Protein AF-A0A7S1DQ16-F1 (afdb_monomer_lite)

Organism: Hemiselmis andersenii (NCBI:txid464988)

Sequence (107 aa):
AVSDISLAIQELLPRMFEGILHPPVRLLELDSSTRAKFSRHLILPDTRFKHNRHCGAVVAALCSILPKGVASCIDKAVYSRNRCFRILNSTKWGKESYLVPSQRSFV

Secondary structure (DSSP, 8-state):
-HHHHHHHHHHHHHHHHTTTS-S----EEEE--BTTB--EEEE-TT---SSHHHHHHHHHHHHHHS-HHHHTTS-GGGSSTT---PPTT---TT-----EE-S----

Foldseek 3Di:
DVVVLVVCCLPVVQVVCVVPPPDRFDWWKWFLADPVDGDIDIDRPRDDDPALLRVLVVLVVVLVPDDVVSSVVDDSVQSDPPRDDDDAQDDPVPDPRGGYTDPDDSD

Structure (mmCIF, N/CA/C/O backbone):
data_AF-A0A7S1DQ16-F1
#
_entry.id   AF-A0A7S1DQ16-F1
#
loop_
_atom_site.group_PDB
_atom_site.id
_atom_site.type_symbol
_atom_site.label_atom_id
_atom_site.label_alt_id
_atom_site.label_comp_id
_atom_site.label_asym_id
_atom_site.label_entity_id
_atom_site.label_seq_id
_atom_site.pdbx_PDB_ins_code
_atom_site.Cartn_x
_atom_site.Cartn_y
_atom_site.Cartn_z
_atom_site.occupancy
_atom_site.B_iso_or_equiv
_atom_site.auth_seq_id
_atom_site.auth_comp_id
_atom_site.auth_asym_id
_atom_site.auth_atom_id
_atom_site.pdbx_PDB_model_num
ATOM 1 N N . ALA A 1 1 ? 16.278 3.574 9.099 1.00 46.25 1 ALA A N 1
ATOM 2 C CA . ALA A 1 1 ? 15.230 4.171 8.235 1.00 46.25 1 ALA A CA 1
ATOM 3 C C . ALA A 1 1 ? 14.219 3.133 7.728 1.00 46.25 1 ALA A C 1
ATOM 5 O O . ALA A 1 1 ? 13.078 3.155 8.164 1.00 46.25 1 ALA A O 1
ATOM 6 N N . VAL A 1 2 ? 14.597 2.195 6.841 1.00 49.41 2 VAL A N 1
ATOM 7 C CA . VAL A 1 2 ? 13.679 1.136 6.340 1.00 49.41 2 VAL A CA 1
ATOM 8 C C . VAL A 1 2 ? 13.331 0.101 7.424 1.00 49.41 2 VAL A C 1
ATOM 10 O O . VAL A 1 2 ? 12.205 -0.395 7.468 1.00 49.41 2 VAL A O 1
ATOM 13 N N . SER A 1 3 ? 14.280 -0.200 8.317 1.00 53.06 3 SER A N 1
ATOM 14 C CA . SER A 1 3 ? 14.069 -0.971 9.554 1.00 53.06 3 SER A CA 1
ATOM 15 C C . SER A 1 3 ? 12.978 -0.348 10.426 1.00 53.06 3 SER A C 1
ATOM 17 O O . SER A 1 3 ? 12.047 -1.035 10.827 1.00 53.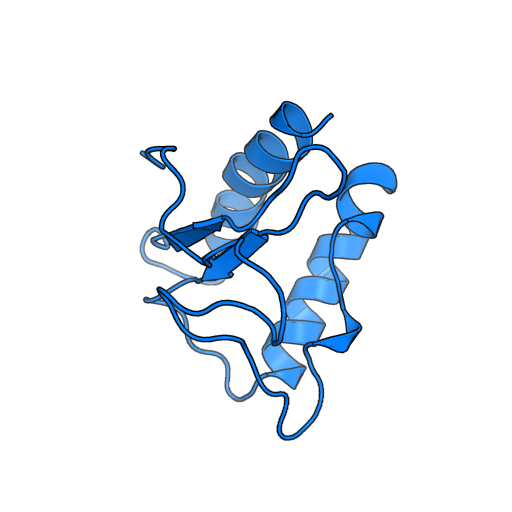06 3 SER A O 1
ATOM 19 N N . ASP A 1 4 ? 13.043 0.969 10.613 1.00 54.81 4 ASP A N 1
ATOM 20 C CA . ASP A 1 4 ? 12.199 1.713 11.554 1.00 54.81 4 ASP A CA 1
ATOM 21 C C . ASP A 1 4 ? 10.777 1.887 11.019 1.00 54.81 4 ASP A C 1
ATOM 23 O O . ASP A 1 4 ? 9.821 1.812 11.777 1.00 54.81 4 ASP A O 1
ATOM 27 N N . ILE A 1 5 ? 10.618 2.038 9.698 1.00 56.91 5 ILE A N 1
ATOM 28 C CA . ILE A 1 5 ? 9.304 2.035 9.035 1.00 56.91 5 ILE A CA 1
ATOM 29 C C . ILE A 1 5 ? 8.636 0.667 9.182 1.00 56.91 5 ILE A C 1
ATOM 31 O O . ILE A 1 5 ? 7.437 0.588 9.422 1.00 56.91 5 ILE A O 1
ATOM 35 N N . SER A 1 6 ? 9.409 -0.411 9.048 1.00 56.59 6 SER A N 1
ATOM 36 C CA . SER A 1 6 ? 8.869 -1.770 9.139 1.00 56.59 6 SER A CA 1
ATOM 37 C C . SER A 1 6 ? 8.472 -2.109 10.572 1.00 56.59 6 SER A C 1
ATOM 39 O O . SER A 1 6 ? 7.387 -2.635 10.776 1.00 56.59 6 SER A O 1
ATOM 41 N N . LEU A 1 7 ? 9.299 -1.722 11.547 1.00 59.34 7 LEU A N 1
ATOM 42 C CA . LEU A 1 7 ? 9.008 -1.865 12.971 1.00 59.34 7 LEU A CA 1
ATOM 43 C C . LEU A 1 7 ? 7.813 -0.995 13.391 1.00 59.34 7 LEU A C 1
ATOM 45 O O . LEU A 1 7 ? 6.924 -1.470 14.082 1.00 59.34 7 LEU A O 1
ATOM 49 N N . ALA A 1 8 ? 7.733 0.255 12.918 1.00 60.72 8 ALA A N 1
ATOM 50 C CA . ALA A 1 8 ? 6.597 1.132 13.194 1.00 60.72 8 ALA A CA 1
ATOM 51 C C . ALA A 1 8 ? 5.292 0.561 12.626 1.00 60.72 8 ALA A C 1
ATOM 53 O O . ALA A 1 8 ? 4.272 0.568 13.298 1.00 60.72 8 ALA A O 1
ATOM 54 N N . ILE A 1 9 ? 5.316 0.026 11.407 1.00 58.56 9 ILE A N 1
ATOM 55 C CA . ILE A 1 9 ? 4.157 -0.626 10.787 1.00 58.56 9 ILE A CA 1
ATOM 56 C C . ILE A 1 9 ? 3.770 -1.895 11.561 1.00 58.56 9 ILE A C 1
ATOM 58 O O . ILE A 1 9 ? 2.587 -2.099 11.811 1.00 58.56 9 ILE A O 1
ATOM 62 N N . GLN A 1 10 ? 4.746 -2.703 11.982 1.00 59.12 10 GLN A N 1
ATOM 63 C CA . GLN A 1 10 ? 4.533 -3.930 12.758 1.00 59.12 10 GLN A CA 1
ATOM 64 C C . GLN A 1 10 ? 4.012 -3.685 14.177 1.00 59.12 10 GLN A C 1
ATOM 66 O O . GLN A 1 10 ? 3.198 -4.463 14.641 1.00 59.12 10 GLN A O 1
ATOM 71 N N . GLU A 1 11 ? 4.435 -2.620 14.857 1.00 62.41 11 GLU A N 1
ATOM 72 C CA . GLU A 1 11 ? 4.016 -2.324 16.236 1.00 62.41 11 GLU A CA 1
ATOM 73 C C . GLU A 1 11 ? 2.744 -1.467 16.300 1.00 62.41 11 GLU A C 1
ATOM 75 O O . GLU A 1 11 ? 1.897 -1.669 17.170 1.00 62.41 11 GLU A O 1
ATOM 80 N N . LEU A 1 12 ? 2.580 -0.497 15.390 1.00 62.88 12 LEU A N 1
ATOM 81 C CA . LEU A 1 12 ? 1.441 0.428 15.429 1.00 62.88 12 LEU A CA 1
ATOM 82 C C . LEU A 1 12 ? 0.188 -0.137 14.762 1.00 62.88 12 LEU A C 1
ATOM 84 O O . LEU A 1 12 ? -0.903 0.149 15.251 1.00 62.88 12 LEU A O 1
ATOM 88 N N . LEU A 1 13 ? 0.299 -0.925 13.681 1.00 62.19 13 LEU A N 1
ATOM 89 C CA . LEU A 1 13 ? -0.900 -1.477 13.035 1.00 62.19 13 LEU A CA 1
ATOM 90 C C . LEU A 1 13 ? -1.657 -2.426 13.971 1.00 62.19 13 LEU A C 1
ATOM 92 O O . LEU A 1 13 ? -2.850 -2.192 14.142 1.00 62.19 13 LEU A O 1
ATOM 96 N N . PRO A 1 14 ? -1.031 -3.421 14.632 1.00 58.25 14 PRO A N 1
ATOM 97 C CA . PRO A 1 14 ? -1.741 -4.297 15.559 1.00 58.25 14 PRO A CA 1
ATOM 98 C C . PRO A 1 14 ? -2.383 -3.529 16.710 1.00 58.25 14 PRO A C 1
ATOM 100 O O . PRO A 1 14 ? -3.562 -3.723 16.947 1.00 58.25 14 PRO A O 1
ATOM 103 N N . ARG A 1 15 ? -1.695 -2.564 17.337 1.00 60.56 15 ARG A N 1
ATOM 104 C CA . ARG A 1 15 ? -2.270 -1.771 18.443 1.00 60.56 15 ARG A CA 1
ATOM 105 C C . ARG A 1 15 ? -3.438 -0.880 18.015 1.00 60.56 15 ARG A C 1
ATOM 107 O O . ARG A 1 15 ? -4.378 -0.676 18.774 1.00 60.56 15 ARG A O 1
ATOM 114 N N . MET A 1 16 ? -3.400 -0.339 16.798 1.00 60.03 16 MET A N 1
ATOM 115 C CA . MET A 1 16 ? -4.523 0.432 16.249 1.00 60.03 16 MET A CA 1
ATOM 116 C C . MET A 1 16 ? -5.686 -0.451 15.806 1.00 60.03 16 MET A C 1
ATOM 118 O O . MET A 1 16 ? -6.838 -0.016 15.815 1.00 60.03 16 MET A O 1
ATOM 122 N N . PHE A 1 17 ? -5.385 -1.680 15.399 1.00 59.78 17 PHE A N 1
ATOM 123 C CA . PHE A 1 17 ? -6.364 -2.662 14.978 1.00 59.78 17 PHE A CA 1
ATOM 124 C C . PHE A 1 17 ? -6.911 -3.497 16.134 1.00 59.78 17 PHE A C 1
ATOM 126 O O . PHE A 1 17 ? -8.038 -3.939 16.030 1.00 59.78 17 PHE A O 1
ATOM 133 N N . GLU A 1 18 ? -6.243 -3.622 17.274 1.00 55.47 18 GLU A N 1
ATOM 134 C CA . GLU A 1 18 ? -6.776 -4.315 18.454 1.00 55.47 18 GLU A CA 1
ATOM 135 C C . GLU A 1 18 ? -8.052 -3.660 19.001 1.00 55.47 18 GLU A C 1
ATOM 137 O O . GLU A 1 18 ? -8.853 -4.336 19.629 1.00 55.47 18 GLU A O 1
ATOM 142 N N . GLY A 1 19 ? -8.308 -2.379 18.714 1.00 53.59 19 GLY A N 1
ATOM 143 C CA . GLY A 1 19 ? -9.585 -1.727 19.038 1.00 53.59 19 GLY A CA 1
ATOM 144 C C . GLY A 1 19 ? -10.666 -1.812 17.948 1.00 53.59 19 GLY A C 1
ATOM 145 O O . GLY A 1 19 ? -11.792 -1.382 18.185 1.00 53.59 19 GLY A O 1
ATOM 146 N N . ILE A 1 20 ? -10.340 -2.287 16.736 1.00 54.72 20 ILE A N 1
ATOM 147 C CA . ILE A 1 20 ? -11.184 -2.127 15.527 1.00 54.72 20 ILE A CA 1
ATOM 148 C C . ILE A 1 20 ? -11.340 -3.430 14.715 1.00 54.72 20 ILE A C 1
ATOM 150 O O . ILE A 1 20 ? -12.392 -3.675 14.128 1.00 54.72 20 ILE A O 1
ATOM 154 N N . LEU A 1 21 ? -10.306 -4.266 14.664 1.00 56.47 21 LEU A N 1
ATOM 155 C CA . LEU A 1 21 ? -10.183 -5.515 13.919 1.00 56.47 21 LEU A CA 1
ATOM 156 C C . LEU A 1 21 ? -9.707 -6.626 14.874 1.00 56.47 21 LEU A C 1
ATOM 158 O O . LEU A 1 21 ? -8.514 -6.858 15.049 1.00 56.47 21 LEU A O 1
ATOM 162 N N . HIS A 1 22 ? -10.655 -7.326 15.488 1.00 53.31 22 HIS A N 1
ATOM 163 C CA . HIS A 1 22 ? -10.412 -8.632 16.108 1.00 53.31 22 HIS A CA 1
ATOM 164 C C . HIS A 1 22 ? -10.747 -9.736 15.097 1.00 53.31 22 HIS A C 1
ATOM 166 O O . HIS A 1 22 ? -11.762 -9.583 14.402 1.00 53.31 22 HIS A O 1
ATOM 172 N N . PRO A 1 23 ? -9.999 -10.863 15.015 1.00 53.81 23 PRO A N 1
ATOM 173 C CA . PRO A 1 23 ? -8.805 -11.324 15.775 1.00 53.81 23 PRO A CA 1
ATOM 174 C C . PRO A 1 23 ? -7.456 -10.774 15.217 1.00 53.81 23 PRO A C 1
ATOM 176 O O . PRO A 1 23 ? -7.521 -9.983 14.276 1.00 53.81 23 PRO A O 1
ATOM 179 N N . PRO A 1 24 ? -6.251 -11.131 15.756 1.00 61.06 24 PRO A N 1
ATOM 180 C CA . PRO A 1 24 ? -4.951 -10.674 15.237 1.00 61.06 24 PRO A CA 1
ATOM 181 C C . PRO A 1 24 ? -4.872 -10.727 13.715 1.00 61.06 24 PRO A C 1
ATOM 183 O O . PRO A 1 24 ? -5.108 -11.760 13.085 1.00 61.06 24 PRO A O 1
ATOM 186 N N . VAL A 1 25 ? -4.562 -9.576 13.128 1.00 67.38 25 VAL A N 1
ATOM 187 C CA . VAL A 1 25 ? -4.631 -9.390 11.686 1.00 67.38 25 VAL A CA 1
ATOM 188 C C . VAL A 1 25 ? -3.359 -9.941 11.059 1.00 67.38 25 VAL A C 1
ATOM 190 O O . VAL A 1 25 ? -2.271 -9.419 11.304 1.00 67.38 25 VAL A O 1
ATOM 193 N N . ARG A 1 26 ? -3.479 -10.965 10.207 1.00 76.62 26 ARG A N 1
ATOM 194 C CA . ARG A 1 26 ? -2.338 -11.386 9.387 1.00 76.62 26 ARG A CA 1
ATOM 195 C C . ARG A 1 26 ? -1.920 -10.231 8.486 1.00 76.62 26 ARG A C 1
ATOM 197 O O . ARG A 1 26 ? -2.762 -9.571 7.880 1.00 76.62 26 ARG A O 1
ATOM 204 N N . LEU A 1 27 ? -0.616 -10.015 8.370 1.00 81.00 27 LEU A N 1
ATOM 205 C CA . LEU A 1 27 ? -0.034 -9.026 7.474 1.00 81.00 27 LEU A CA 1
ATOM 206 C C . LEU A 1 27 ? 0.823 -9.735 6.427 1.00 81.00 27 LEU A C 1
ATOM 208 O O . LEU A 1 27 ? 1.854 -10.322 6.738 1.00 81.00 27 LEU A O 1
ATOM 212 N N . LEU A 1 28 ? 0.398 -9.653 5.170 1.00 86.31 28 LEU A N 1
ATOM 213 C CA . LEU A 1 28 ? 1.179 -10.076 4.017 1.00 86.31 28 LEU A CA 1
ATOM 214 C C . LEU A 1 28 ? 1.949 -8.871 3.466 1.00 86.31 28 LEU A C 1
ATOM 216 O O . LEU A 1 28 ? 1.359 -7.936 2.920 1.00 86.31 28 LEU A O 1
ATOM 220 N N . GLU A 1 29 ? 3.274 -8.907 3.584 1.00 89.88 29 GLU A N 1
ATOM 221 C CA . GLU A 1 29 ? 4.175 -7.935 2.964 1.00 89.88 29 GLU A CA 1
ATOM 222 C C . GLU A 1 29 ? 4.686 -8.474 1.622 1.00 89.88 29 GLU A C 1
ATOM 224 O O . GLU A 1 29 ? 5.309 -9.536 1.561 1.00 89.88 29 GLU A O 1
ATOM 229 N N . LEU A 1 30 ? 4.464 -7.720 0.545 1.00 93.62 30 LEU A N 1
ATOM 230 C CA . LEU A 1 30 ? 5.074 -7.974 -0.758 1.00 93.62 30 LEU A CA 1
ATOM 231 C C . LEU A 1 30 ? 6.143 -6.920 -1.049 1.00 93.62 30 LEU A C 1
ATOM 233 O O . LEU A 1 30 ? 5.879 -5.720 -0.945 1.00 93.62 30 LEU A O 1
ATOM 237 N N . ASP A 1 31 ? 7.328 -7.356 -1.460 1.00 93.62 31 ASP A N 1
ATOM 238 C CA . ASP A 1 31 ? 8.471 -6.511 -1.779 1.00 93.62 31 ASP A CA 1
ATOM 239 C C . ASP A 1 31 ? 8.772 -6.532 -3.286 1.00 93.62 31 ASP A C 1
ATOM 241 O O . ASP A 1 31 ? 8.677 -7.550 -3.966 1.00 93.62 31 ASP A O 1
ATOM 245 N N . SER A 1 32 ? 9.105 -5.361 -3.818 1.00 95.38 32 SER A N 1
ATOM 246 C CA . SER A 1 32 ? 9.614 -5.156 -5.180 1.00 95.38 32 SER A CA 1
ATOM 247 C C . SER A 1 32 ? 10.688 -4.067 -5.214 1.00 95.38 32 SER A C 1
ATOM 249 O O . SER A 1 32 ? 10.872 -3.372 -6.222 1.00 95.38 32 SER A O 1
ATOM 251 N N . SER A 1 33 ? 11.338 -3.859 -4.071 1.00 93.12 33 SER A N 1
ATOM 252 C CA . SER A 1 33 ? 12.377 -2.865 -3.883 1.00 93.12 33 SER A CA 1
ATOM 253 C C . SER A 1 33 ? 13.581 -3.179 -4.764 1.00 93.12 33 SER A C 1
ATOM 255 O O . SER A 1 33 ? 13.885 -4.320 -5.099 1.00 93.12 33 SER A O 1
ATOM 257 N N . THR A 1 34 ? 14.278 -2.122 -5.150 1.00 92.12 34 THR A N 1
ATOM 258 C CA . THR A 1 34 ? 15.534 -2.170 -5.899 1.00 92.12 34 THR A CA 1
ATOM 259 C C . THR A 1 34 ? 16.572 -1.359 -5.137 1.00 92.12 34 THR A C 1
ATOM 261 O O . THR A 1 34 ? 16.227 -0.623 -4.211 1.00 92.12 34 THR A O 1
ATOM 264 N N . ARG A 1 35 ? 17.835 -1.400 -5.571 1.00 90.12 35 ARG A N 1
ATOM 265 C CA . ARG A 1 35 ? 18.895 -0.559 -4.988 1.00 90.12 35 ARG A CA 1
ATOM 266 C C . ARG A 1 35 ? 18.562 0.938 -5.013 1.00 90.12 35 ARG A C 1
ATOM 268 O O . ARG A 1 35 ? 18.992 1.668 -4.133 1.00 90.12 35 ARG A O 1
ATOM 275 N N . ALA A 1 36 ? 17.785 1.380 -6.002 1.00 92.25 36 ALA A N 1
ATOM 276 C CA . ALA A 1 36 ? 17.435 2.785 -6.198 1.00 92.25 36 ALA A CA 1
ATOM 277 C C . ALA A 1 36 ? 16.053 3.167 -5.643 1.00 92.25 36 ALA A C 1
ATOM 279 O O . ALA A 1 36 ? 15.700 4.344 -5.638 1.00 92.25 36 ALA A O 1
ATOM 280 N N . LYS A 1 37 ? 15.224 2.196 -5.235 1.00 90.00 37 LYS A N 1
ATOM 281 C CA . LYS A 1 37 ? 13.828 2.467 -4.878 1.00 90.00 37 LYS A CA 1
ATOM 282 C C . LYS A 1 37 ? 13.277 1.476 -3.863 1.00 90.00 37 LYS A C 1
ATOM 284 O O . LYS A 1 37 ? 13.186 0.287 -4.155 1.00 90.00 37 LYS A O 1
ATOM 289 N N . PHE A 1 38 ? 12.767 2.004 -2.756 1.00 90.44 38 PHE A N 1
ATOM 290 C CA . PHE A 1 38 ? 11.897 1.286 -1.827 1.00 90.44 38 PHE A CA 1
ATOM 291 C C . PHE A 1 38 ? 10.474 1.143 -2.403 1.00 90.44 38 PHE A C 1
ATOM 293 O O . PHE A 1 38 ? 9.904 2.118 -2.902 1.00 90.44 38 PHE A O 1
ATOM 300 N N . SER A 1 39 ? 9.907 -0.069 -2.393 1.00 92.56 39 SER A N 1
ATOM 301 C CA . SER A 1 39 ? 8.579 -0.338 -2.967 1.00 92.56 39 SER A CA 1
ATOM 302 C C . SER A 1 39 ? 7.947 -1.600 -2.385 1.00 92.56 39 SER A C 1
ATOM 304 O O . SER A 1 39 ? 8.269 -2.709 -2.820 1.00 92.56 39 SER A O 1
ATOM 306 N N . ARG A 1 40 ? 6.994 -1.427 -1.463 1.00 92.38 40 ARG A N 1
ATOM 307 C CA . ARG A 1 40 ? 6.305 -2.532 -0.786 1.00 92.38 40 ARG A CA 1
ATOM 308 C C . ARG A 1 40 ? 4.793 -2.383 -0.782 1.00 92.38 40 ARG A C 1
ATOM 310 O O . ARG A 1 40 ? 4.280 -1.267 -0.769 1.00 92.38 40 ARG A O 1
ATOM 317 N N . HIS A 1 41 ? 4.093 -3.512 -0.806 1.00 93.50 41 HIS A N 1
ATOM 318 C CA . HIS A 1 41 ? 2.649 -3.590 -0.607 1.00 93.50 41 HIS A CA 1
ATOM 319 C C . HIS A 1 41 ? 2.369 -4.303 0.715 1.00 93.50 41 HIS A C 1
ATOM 321 O O . HIS A 1 41 ? 2.957 -5.3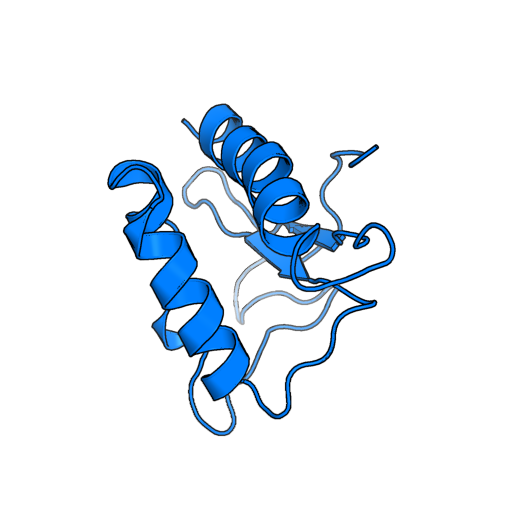44 0.993 1.00 93.50 41 HIS A O 1
ATOM 327 N N . LEU A 1 42 ? 1.444 -3.754 1.495 1.00 89.81 42 LEU A N 1
ATOM 328 C CA . LEU A 1 42 ? 0.960 -4.345 2.737 1.00 89.81 42 LEU A CA 1
ATOM 329 C C . LEU A 1 42 ? -0.490 -4.762 2.537 1.00 89.81 42 LEU A C 1
ATOM 331 O O . LEU A 1 42 ? -1.318 -3.945 2.132 1.00 89.81 42 LEU A O 1
ATOM 335 N N . ILE A 1 43 ? -0.777 -6.035 2.775 1.00 89.19 43 ILE A N 1
ATOM 336 C CA . ILE A 1 43 ? -2.086 -6.638 2.544 1.00 89.19 43 ILE A CA 1
ATOM 337 C C . ILE A 1 43 ? -2.532 -7.298 3.843 1.00 89.19 43 ILE A C 1
ATOM 339 O O . ILE A 1 43 ? -1.804 -8.099 4.416 1.00 89.19 43 ILE A O 1
ATOM 343 N N . LEU A 1 44 ? -3.740 -6.969 4.290 1.00 85.62 44 LEU A N 1
ATOM 344 C CA . LEU A 1 44 ? -4.380 -7.576 5.454 1.00 85.62 44 LEU A CA 1
ATOM 345 C C . LEU A 1 44 ? -5.437 -8.569 4.939 1.00 85.62 44 LEU A C 1
ATOM 347 O O . LEU A 1 44 ? -6.575 -8.151 4.717 1.00 85.62 44 LEU A O 1
ATOM 351 N N . PRO A 1 45 ? -5.082 -9.837 4.645 1.00 84.69 45 PRO A N 1
ATOM 352 C CA . PRO A 1 45 ? -5.983 -10.791 3.991 1.00 84.69 45 PRO A CA 1
ATOM 353 C C . PRO A 1 45 ? -7.279 -11.052 4.763 1.00 84.69 45 PRO A C 1
ATOM 355 O O . PRO A 1 45 ? -8.298 -11.346 4.145 1.00 84.69 45 PRO A O 1
ATOM 358 N N . ASP A 1 46 ? -7.257 -10.905 6.088 1.00 81.44 46 ASP A N 1
ATOM 359 C CA . ASP A 1 46 ? -8.409 -11.185 6.952 1.00 81.44 46 ASP A CA 1
ATOM 360 C C . ASP A 1 46 ? -9.252 -9.934 7.253 1.00 81.44 46 ASP A C 1
ATOM 362 O O . ASP A 1 46 ? -10.212 -9.985 8.021 1.00 81.44 46 ASP A O 1
ATOM 366 N N . THR A 1 47 ? -8.927 -8.803 6.617 1.00 79.94 47 THR A N 1
ATOM 367 C CA . THR A 1 47 ? -9.579 -7.511 6.844 1.00 79.94 47 THR A CA 1
ATOM 368 C C . THR A 1 47 ? -10.354 -7.064 5.617 1.00 79.94 47 THR A C 1
ATOM 370 O O . THR A 1 47 ? -9.847 -7.053 4.495 1.00 79.94 47 THR A O 1
ATOM 373 N N . ARG A 1 48 ? -11.581 -6.583 5.837 1.00 85.75 48 ARG A N 1
ATOM 374 C CA . ARG A 1 48 ? -12.425 -6.015 4.781 1.00 85.75 48 ARG A CA 1
ATOM 375 C C . ARG A 1 48 ? -12.906 -4.612 5.127 1.00 85.75 48 ARG A C 1
ATOM 377 O O . ARG A 1 48 ? -13.388 -4.352 6.223 1.00 85.75 48 ARG A O 1
ATOM 384 N N . PHE A 1 49 ? -12.846 -3.729 4.138 1.00 87.25 49 PHE A N 1
ATOM 385 C CA . PHE A 1 49 ? -13.487 -2.417 4.167 1.00 87.25 49 PHE A CA 1
ATOM 386 C C . PHE A 1 49 ? -14.647 -2.407 3.176 1.00 87.25 49 PHE A C 1
ATOM 388 O O . PHE A 1 49 ? -14.583 -3.074 2.146 1.00 87.25 49 PHE A O 1
ATOM 395 N N . LYS A 1 50 ? -15.671 -1.581 3.422 1.00 93.38 50 LYS A N 1
ATOM 396 C CA . LYS A 1 50 ? -16.803 -1.413 2.491 1.00 93.38 50 LYS A CA 1
ATOM 397 C C . LYS A 1 50 ? -16.354 -1.080 1.060 1.00 93.38 50 LYS A C 1
ATOM 399 O O . LYS A 1 50 ? -16.969 -1.525 0.102 1.00 93.38 50 LYS A O 1
ATOM 404 N N . HIS A 1 51 ? -15.299 -0.274 0.921 1.00 94.56 51 HIS A N 1
ATOM 405 C CA . HIS A 1 51 ? -14.573 -0.045 -0.332 1.00 94.56 51 HIS A CA 1
ATOM 406 C C . HIS A 1 51 ? -13.232 0.647 -0.052 1.00 94.56 51 HIS A C 1
ATOM 408 O O . HIS A 1 51 ? -13.001 1.150 1.049 1.00 94.56 51 HIS A O 1
ATOM 414 N N . ASN A 1 52 ? -12.374 0.776 -1.065 1.00 94.75 52 ASN A N 1
ATOM 415 C CA . ASN A 1 52 ? -11.021 1.316 -0.909 1.00 94.75 52 ASN A CA 1
ATOM 416 C C . ASN A 1 52 ? -10.948 2.744 -0.333 1.00 94.75 52 ASN A C 1
ATOM 418 O O . ASN A 1 52 ? -10.037 3.028 0.433 1.00 94.75 52 ASN A O 1
ATOM 422 N N . ARG A 1 53 ? -11.918 3.629 -0.606 1.00 95.50 53 ARG A N 1
ATOM 423 C CA . ARG A 1 53 ? -11.938 4.963 0.035 1.00 95.50 53 ARG A CA 1
ATOM 424 C C . ARG A 1 53 ? -12.142 4.907 1.560 1.00 95.50 53 ARG A C 1
ATOM 426 O O . ARG A 1 53 ? -11.613 5.764 2.252 1.00 95.50 53 ARG A O 1
ATOM 433 N N . HIS A 1 54 ? -12.858 3.902 2.088 1.00 93.25 54 HIS A N 1
ATOM 434 C CA . HIS A 1 54 ? -12.971 3.707 3.544 1.00 93.25 54 HIS A CA 1
ATOM 435 C C . HIS A 1 54 ? -11.628 3.251 4.129 1.00 93.25 54 HIS A C 1
ATOM 437 O O . HIS A 1 54 ? -11.214 3.762 5.162 1.00 93.25 54 HIS A O 1
ATOM 443 N N . CYS A 1 55 ? -10.915 2.359 3.430 1.00 91.50 55 CYS A N 1
ATOM 444 C CA . CYS A 1 55 ? -9.543 1.991 3.791 1.00 91.50 55 CYS A CA 1
ATOM 445 C C . CYS A 1 55 ? -8.625 3.227 3.798 1.00 91.50 55 CYS A C 1
ATOM 447 O O . CYS A 1 55 ? -7.916 3.470 4.769 1.00 91.50 55 CYS A O 1
ATOM 449 N N . GLY A 1 56 ? -8.721 4.074 2.767 1.00 93.38 56 GLY A N 1
ATOM 450 C CA . GLY A 1 56 ? -7.961 5.320 2.680 1.00 93.38 56 GLY A CA 1
ATOM 451 C C . GLY A 1 56 ? -8.225 6.300 3.826 1.00 93.38 56 GLY A C 1
ATOM 452 O O . GLY A 1 56 ? -7.289 6.948 4.281 1.00 93.38 56 GLY A O 1
ATOM 453 N N . ALA A 1 57 ? -9.459 6.383 4.336 1.00 92.12 57 ALA A N 1
ATOM 454 C CA . ALA A 1 57 ? -9.781 7.207 5.504 1.00 92.12 57 ALA A CA 1
ATOM 455 C C . ALA A 1 57 ? -9.093 6.696 6.782 1.00 92.12 57 ALA A C 1
ATOM 457 O O . ALA A 1 57 ? -8.505 7.486 7.519 1.00 92.12 57 ALA A O 1
ATO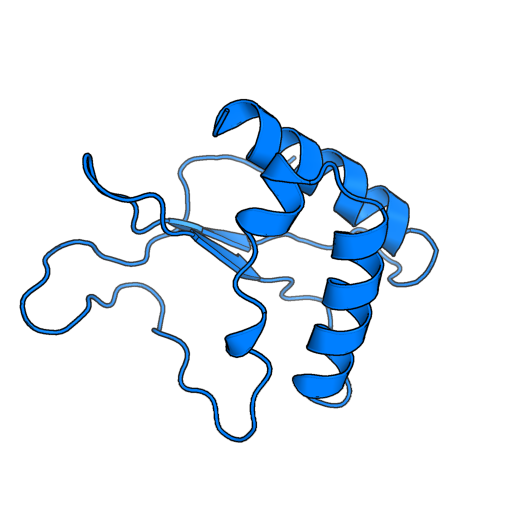M 458 N N . VAL A 1 58 ? -9.091 5.378 7.007 1.00 86.62 58 VAL A N 1
ATOM 459 C CA . VAL A 1 58 ? -8.363 4.762 8.131 1.00 86.62 58 VAL A CA 1
ATOM 460 C C . VAL A 1 58 ? -6.860 5.004 8.005 1.00 86.62 58 VAL A C 1
ATOM 462 O O . VAL A 1 58 ? -6.211 5.398 8.970 1.00 86.62 58 VAL A O 1
ATOM 465 N N . VAL A 1 59 ? -6.306 4.859 6.801 1.00 89.00 59 VAL A N 1
ATOM 466 C CA . VAL A 1 59 ? -4.884 5.128 6.545 1.00 89.00 59 VAL A CA 1
ATOM 467 C C . VAL A 1 59 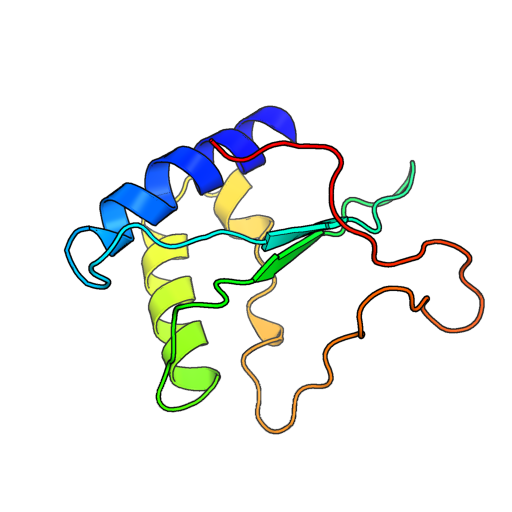? -4.546 6.606 6.739 1.00 89.00 59 VAL A C 1
ATOM 469 O O . VAL A 1 59 ? -3.482 6.922 7.259 1.00 89.00 59 VAL A O 1
ATOM 472 N N . ALA A 1 60 ? -5.445 7.528 6.391 1.00 90.88 60 ALA A N 1
ATOM 473 C CA . ALA A 1 60 ? -5.251 8.950 6.659 1.00 90.88 60 ALA A CA 1
ATOM 474 C C . ALA A 1 60 ? -5.211 9.255 8.167 1.00 90.88 60 ALA A C 1
ATOM 476 O O . ALA A 1 60 ? -4.347 10.019 8.600 1.00 90.88 60 ALA A O 1
ATOM 477 N N . ALA A 1 61 ? -6.083 8.624 8.961 1.00 88.00 61 ALA A N 1
ATOM 478 C CA . ALA A 1 61 ? -6.059 8.721 10.420 1.00 88.00 61 ALA A CA 1
ATOM 479 C C . ALA A 1 61 ? -4.756 8.145 11.004 1.00 88.00 61 ALA A C 1
ATOM 481 O O . ALA A 1 61 ? -4.111 8.796 11.822 1.00 88.00 61 ALA A O 1
ATOM 482 N N . LEU A 1 62 ? -4.297 6.993 10.510 1.00 81.94 62 LEU A N 1
ATOM 483 C CA . LEU A 1 62 ? -2.995 6.416 10.860 1.00 81.94 62 LEU A CA 1
ATOM 484 C C . LEU A 1 62 ? -1.838 7.376 10.534 1.00 81.94 62 LEU A C 1
ATOM 486 O O . LEU A 1 62 ? -1.010 7.669 11.391 1.00 81.94 62 LEU A O 1
ATOM 490 N N . CYS A 1 63 ? -1.795 7.937 9.325 1.00 87.19 63 CYS A N 1
ATOM 491 C CA . CYS A 1 63 ? -0.765 8.906 8.943 1.00 87.19 63 CYS A CA 1
ATOM 492 C C . CYS A 1 63 ? -0.745 10.158 9.836 1.00 87.19 63 CYS A C 1
ATOM 494 O O . CYS A 1 63 ? 0.288 10.818 9.890 1.00 87.19 63 CYS A O 1
ATOM 496 N N . SER A 1 64 ? -1.856 10.501 10.499 1.00 87.56 64 SER A N 1
ATOM 497 C CA . SER A 1 64 ? -1.932 11.664 11.393 1.00 87.56 64 SER A CA 1
ATOM 498 C C . SER A 1 64 ? -1.227 11.447 12.734 1.00 87.56 64 SER A C 1
ATOM 500 O O . SER A 1 64 ? -0.782 12.417 13.342 1.00 87.56 64 SER A O 1
ATOM 502 N N . ILE A 1 65 ? -1.082 10.188 13.163 1.00 82.12 65 ILE A N 1
ATOM 503 C CA . ILE A 1 65 ? -0.422 9.825 14.424 1.00 82.12 65 ILE A CA 1
ATOM 504 C C . ILE A 1 65 ? 1.002 9.288 14.222 1.00 82.12 65 ILE A C 1
ATOM 506 O O . ILE A 1 65 ? 1.784 9.223 15.167 1.00 82.12 65 ILE A O 1
ATOM 510 N N . LEU A 1 66 ? 1.353 8.891 12.994 1.00 79.69 66 LEU A N 1
ATOM 511 C CA . LEU A 1 66 ? 2.692 8.416 12.660 1.00 79.69 66 LEU A CA 1
ATOM 512 C C . LEU A 1 66 ? 3.709 9.569 12.601 1.00 79.69 66 LEU A C 1
ATOM 514 O O . LEU A 1 66 ? 3.372 10.677 12.172 1.00 79.69 66 LEU A O 1
ATOM 518 N N . PRO A 1 67 ? 4.995 9.312 12.917 1.00 84.19 67 PRO A N 1
ATOM 519 C CA . PRO A 1 67 ? 6.061 10.274 12.663 1.00 84.19 67 PRO A CA 1
ATOM 520 C C . PRO A 1 67 ? 6.054 10.722 11.198 1.00 84.19 67 PRO A C 1
ATOM 522 O O . PRO A 1 67 ? 5.931 9.891 10.294 1.00 84.19 67 PRO A O 1
ATOM 525 N N . LYS A 1 68 ? 6.244 12.024 10.942 1.00 83.38 68 LYS A N 1
ATOM 526 C CA . LYS A 1 68 ? 6.152 12.609 9.588 1.00 83.38 68 LYS A CA 1
ATOM 527 C C . LYS A 1 68 ? 6.986 11.863 8.538 1.00 83.38 68 LYS A C 1
ATOM 529 O O . LYS A 1 68 ? 6.520 11.687 7.417 1.00 83.38 68 LYS A O 1
ATOM 534 N N . GLY A 1 69 ? 8.186 11.402 8.902 1.00 82.06 69 GLY A N 1
ATOM 535 C CA . GLY A 1 69 ? 9.064 10.640 8.005 1.00 82.06 69 GLY A CA 1
ATOM 536 C C . GLY A 1 69 ? 8.537 9.247 7.637 1.00 82.06 69 GLY A C 1
ATOM 537 O O . GLY A 1 69 ? 8.800 8.762 6.543 1.00 82.06 69 GLY A O 1
ATOM 538 N N . VAL A 1 70 ? 7.762 8.614 8.521 1.00 81.25 70 VAL A N 1
ATOM 539 C CA . VAL A 1 70 ? 7.093 7.334 8.241 1.00 81.25 70 VAL A CA 1
ATOM 540 C C . VAL A 1 70 ? 5.816 7.583 7.442 1.00 81.25 70 VAL A C 1
ATOM 542 O O . VAL A 1 70 ? 5.581 6.928 6.430 1.00 81.25 70 VAL A O 1
ATOM 545 N N . ALA A 1 71 ? 5.017 8.577 7.844 1.00 86.06 71 ALA A N 1
ATOM 546 C CA . ALA A 1 71 ? 3.775 8.936 7.162 1.00 86.06 71 ALA A CA 1
ATOM 547 C C . ALA A 1 71 ? 3.997 9.339 5.693 1.00 86.06 71 ALA A C 1
ATOM 549 O O . ALA A 1 71 ? 3.171 9.022 4.839 1.00 86.06 71 ALA A O 1
ATOM 550 N N . SER A 1 72 ? 5.118 9.998 5.379 1.00 88.75 72 SER A N 1
ATOM 551 C CA . SER A 1 72 ? 5.470 10.397 4.009 1.00 88.75 72 SER A CA 1
ATOM 552 C C . SER A 1 72 ? 5.800 9.219 3.088 1.00 88.75 72 SER A C 1
ATOM 554 O O . SER A 1 72 ? 5.719 9.359 1.869 1.00 88.75 72 SER A O 1
ATOM 556 N N . CYS A 1 73 ? 6.127 8.051 3.647 1.00 88.31 73 CYS A N 1
ATOM 557 C CA . CYS A 1 73 ? 6.410 6.837 2.886 1.00 88.31 73 CYS A CA 1
ATOM 558 C C . CYS A 1 73 ? 5.133 6.088 2.453 1.00 88.31 73 CYS A C 1
ATOM 560 O O . CYS A 1 73 ? 5.222 5.104 1.718 1.00 88.31 73 CYS A O 1
ATOM 562 N N . ILE A 1 74 ? 3.951 6.537 2.892 1.00 91.75 74 ILE A N 1
ATOM 563 C CA . ILE A 1 74 ? 2.657 5.927 2.573 1.00 91.75 74 ILE A CA 1
ATOM 564 C C . ILE A 1 74 ? 2.033 6.634 1.361 1.00 91.75 74 ILE A C 1
ATOM 566 O O . ILE A 1 74 ? 1.650 7.804 1.424 1.00 91.75 74 ILE A O 1
ATOM 570 N N . ASP A 1 75 ? 1.870 5.903 0.256 1.00 94.88 75 ASP A N 1
ATOM 571 C CA . ASP A 1 75 ? 1.182 6.405 -0.938 1.00 94.88 75 ASP A CA 1
ATOM 572 C C . ASP A 1 75 ? -0.342 6.412 -0.726 1.00 94.88 75 ASP A C 1
ATOM 574 O O . ASP A 1 75 ? -1.015 5.389 -0.847 1.00 94.88 75 ASP A O 1
ATOM 578 N N . LYS A 1 76 ? -0.907 7.584 -0.419 1.00 94.88 76 LYS A N 1
ATOM 579 C CA . LYS A 1 76 ? -2.357 7.764 -0.218 1.00 94.88 76 LYS A CA 1
ATOM 580 C C . LYS A 1 76 ? -3.156 7.821 -1.525 1.00 94.88 76 LYS A C 1
ATOM 582 O O . LYS A 1 76 ? -4.373 7.640 -1.498 1.00 94.88 76 LYS A O 1
ATOM 587 N N . ALA A 1 77 ? -2.517 8.057 -2.672 1.00 96.19 77 ALA A N 1
ATOM 588 C CA . ALA A 1 77 ? -3.220 8.229 -3.947 1.00 96.19 77 ALA A CA 1
ATOM 589 C C . ALA A 1 77 ? -3.821 6.912 -4.479 1.00 96.19 77 ALA A C 1
ATOM 591 O O . ALA A 1 77 ? -4.702 6.911 -5.348 1.00 96.19 77 ALA A O 1
ATOM 592 N N . VAL A 1 78 ? -3.380 5.772 -3.937 1.00 97.06 78 VAL A N 1
ATOM 593 C CA . VAL A 1 78 ? -3.881 4.440 -4.303 1.00 97.06 78 VAL A CA 1
ATOM 594 C C . VAL A 1 78 ? -5.328 4.186 -3.861 1.00 97.06 78 VAL A C 1
ATOM 596 O O . VAL A 1 78 ? -5.995 3.311 -4.409 1.00 97.06 78 VAL A O 1
ATOM 599 N N . TYR A 1 79 ? -5.871 4.968 -2.925 1.00 96.75 79 TYR A N 1
ATOM 600 C CA . TYR A 1 79 ? -7.251 4.822 -2.444 1.00 96.75 79 TYR A CA 1
ATOM 601 C C . TYR A 1 79 ? -8.268 5.573 -3.329 1.00 96.75 79 TYR A C 1
ATOM 603 O O . TYR A 1 79 ? -9.130 6.302 -2.841 1.00 96.75 79 TYR A O 1
ATOM 611 N N . SER A 1 80 ? -8.169 5.390 -4.650 1.00 96.44 80 SER A N 1
ATOM 612 C CA . SER A 1 80 ? -8.980 6.045 -5.691 1.00 96.44 80 SER A CA 1
ATOM 613 C C . SER A 1 80 ? -9.888 5.060 -6.447 1.00 96.44 80 SER A C 1
ATOM 615 O O . SER A 1 80 ? -9.625 3.859 -6.490 1.00 96.44 80 SER A O 1
ATOM 617 N N . ARG A 1 81 ? -11.007 5.529 -7.023 1.00 96.62 81 ARG A N 1
ATOM 618 C CA . ARG A 1 81 ? -11.989 4.659 -7.709 1.00 96.62 81 ARG A CA 1
ATOM 619 C C . ARG A 1 81 ? -11.309 3.858 -8.833 1.00 96.62 81 ARG A C 1
ATOM 621 O O . ARG A 1 81 ? -10.585 4.439 -9.631 1.00 96.62 81 ARG A O 1
ATOM 628 N N . ASN A 1 82 ? -11.579 2.551 -8.899 1.00 95.81 82 ASN A N 1
ATOM 629 C CA . ASN A 1 82 ? -11.054 1.634 -9.924 1.00 95.81 82 ASN A CA 1
ATOM 630 C C . ASN A 1 82 ? -9.515 1.617 -10.021 1.00 95.81 82 ASN A C 1
ATOM 632 O O . ASN A 1 82 ? -8.953 1.489 -11.107 1.00 95.81 82 ASN A O 1
ATOM 636 N N . ARG A 1 83 ? -8.812 1.766 -8.889 1.00 96.69 83 ARG A N 1
ATOM 637 C CA . ARG A 1 83 ? -7.347 1.733 -8.864 1.00 96.69 83 ARG A CA 1
ATOM 638 C C . ARG A 1 83 ? -6.813 0.341 -9.206 1.00 96.69 83 ARG A C 1
ATOM 640 O O . ARG A 1 83 ? -7.087 -0.623 -8.498 1.00 96.69 83 ARG A O 1
ATOM 647 N N . CYS A 1 84 ? -5.942 0.271 -10.207 1.00 96.38 84 CYS A N 1
ATOM 648 C CA . CYS A 1 84 ? -5.158 -0.926 -10.482 1.00 96.38 84 CYS A CA 1
ATOM 649 C C . CYS A 1 84 ? -4.066 -1.121 -9.419 1.00 96.38 84 CYS A C 1
ATOM 651 O O . CYS A 1 84 ? -3.247 -0.227 -9.183 1.00 96.38 84 CYS A O 1
ATOM 653 N N . PHE A 1 85 ? -4.026 -2.311 -8.825 1.00 96.25 85 PHE A N 1
ATOM 654 C CA . PHE A 1 85 ? -2.908 -2.792 -8.020 1.00 96.25 85 PHE A CA 1
ATOM 655 C C . PHE A 1 85 ? -2.167 -3.875 -8.795 1.00 96.25 85 PHE A C 1
ATOM 657 O O . PHE A 1 85 ? -2.778 -4.733 -9.427 1.00 96.25 85 PHE A O 1
ATOM 664 N N . ARG A 1 86 ? -0.835 -3.823 -8.761 1.00 96.81 86 ARG A N 1
ATOM 665 C CA . ARG A 1 86 ? -0.002 -4.839 -9.403 1.00 96.81 86 ARG A CA 1
ATOM 666 C C . ARG A 1 86 ? -0.151 -6.175 -8.666 1.00 96.81 86 ARG A C 1
ATOM 668 O O . ARG A 1 86 ? -0.093 -6.192 -7.438 1.00 96.81 86 ARG A O 1
ATOM 675 N N . ILE A 1 87 ? -0.331 -7.256 -9.422 1.00 96.00 87 ILE A N 1
ATOM 676 C CA . ILE A 1 87 ? -0.551 -8.610 -8.898 1.00 96.00 87 ILE A CA 1
ATOM 677 C C . ILE A 1 87 ? 0.752 -9.254 -8.403 1.00 96.00 87 ILE A C 1
ATOM 679 O O . ILE A 1 87 ? 1.848 -8.868 -8.823 1.00 96.00 87 ILE A O 1
ATOM 683 N N . LEU A 1 88 ? 0.629 -10.246 -7.521 1.00 95.94 88 LEU A N 1
ATOM 684 C CA . LEU A 1 88 ? 1.747 -11.073 -7.058 1.00 95.94 88 LEU A CA 1
ATOM 6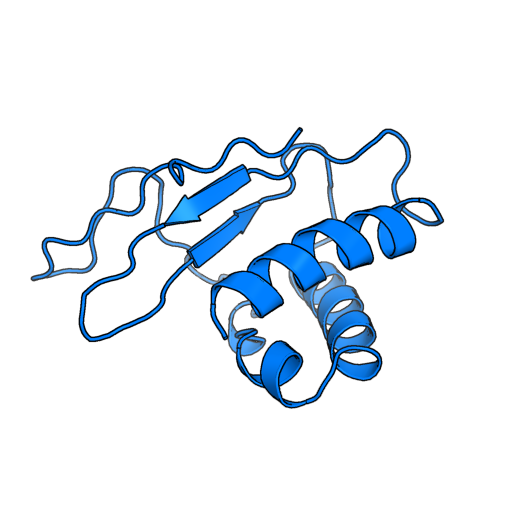85 C C . LEU A 1 88 ? 2.501 -11.692 -8.248 1.00 95.94 88 LEU A C 1
ATOM 687 O O . LEU A 1 88 ? 1.890 -12.055 -9.250 1.00 95.94 88 LEU A O 1
ATOM 691 N N . ASN A 1 89 ? 3.823 -11.800 -8.132 1.00 96.81 89 ASN A N 1
ATOM 692 C CA . ASN A 1 89 ? 4.741 -12.343 -9.136 1.00 96.81 89 ASN A CA 1
ATOM 693 C C . ASN A 1 89 ? 4.721 -11.619 -10.495 1.00 96.81 89 ASN A C 1
ATOM 695 O O . ASN A 1 89 ? 5.149 -12.180 -11.498 1.00 96.81 89 ASN A O 1
ATOM 699 N N . SER A 1 90 ? 4.286 -10.356 -10.546 1.00 97.88 90 SER A N 1
ATOM 700 C CA . SER A 1 90 ? 4.361 -9.533 -11.763 1.00 97.88 90 SER A CA 1
ATOM 701 C C . SER A 1 90 ? 5.349 -8.375 -11.634 1.00 97.88 90 SER A C 1
ATOM 703 O O . SER A 1 90 ? 5.654 -7.904 -10.531 1.00 97.88 90 SER A O 1
ATOM 705 N N . THR A 1 91 ? 5.830 -7.869 -12.768 1.00 97.69 91 THR A N 1
ATOM 706 C CA . THR A 1 91 ? 6.684 -6.678 -12.862 1.00 97.69 91 THR A CA 1
ATOM 707 C C . THR A 1 91 ? 5.912 -5.491 -13.441 1.00 97.69 91 THR A C 1
ATOM 709 O O . THR A 1 91 ? 4.769 -5.606 -13.885 1.00 97.69 91 THR A O 1
ATOM 712 N N . LYS A 1 92 ? 6.520 -4.301 -13.406 1.00 95.88 92 LYS A N 1
ATOM 713 C CA . LYS A 1 92 ? 6.086 -3.214 -14.294 1.00 95.88 92 LYS A CA 1
ATOM 714 C C . LYS A 1 92 ? 6.652 -3.467 -15.689 1.00 95.88 92 LYS A C 1
ATOM 716 O O . LYS A 1 92 ? 7.732 -4.039 -15.805 1.00 95.88 92 LYS A O 1
ATOM 721 N N . TRP A 1 93 ? 5.972 -2.971 -16.720 1.00 96.00 93 TRP A N 1
ATOM 722 C CA . TRP A 1 93 ? 6.482 -3.027 -18.090 1.00 96.00 93 TRP A CA 1
ATOM 723 C C . TRP A 1 93 ? 7.930 -2.517 -18.174 1.00 96.00 93 TRP A C 1
ATOM 725 O O . TRP A 1 93 ? 8.248 -1.449 -17.638 1.00 96.00 93 TRP A O 1
ATOM 735 N N . GLY A 1 94 ? 8.806 -3.306 -18.800 1.00 95.75 94 GLY A N 1
ATOM 736 C CA . GLY A 1 94 ? 10.232 -2.994 -18.937 1.00 95.75 94 GLY A CA 1
ATOM 737 C C . GLY A 1 94 ? 11.025 -2.998 -17.623 1.00 95.75 94 GLY A C 1
ATOM 738 O O . GLY A 1 94 ? 12.081 -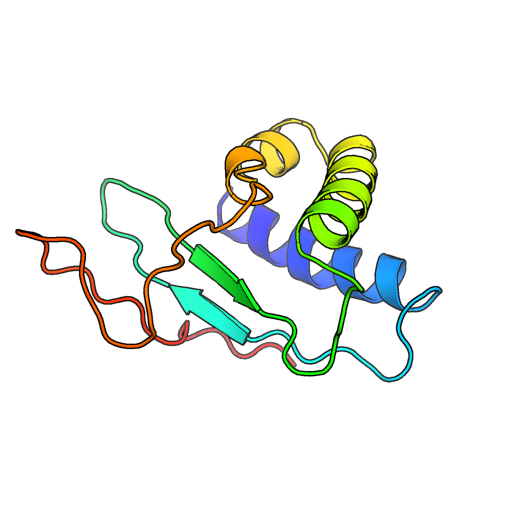2.372 -17.550 1.00 95.75 94 GLY A O 1
ATOM 739 N N . LYS A 1 95 ? 10.514 -3.632 -16.559 1.00 96.00 95 LYS A N 1
ATOM 740 C CA . LYS A 1 95 ? 11.223 -3.822 -15.286 1.00 96.00 95 LYS A CA 1
ATOM 741 C C . LYS A 1 95 ? 11.337 -5.302 -14.953 1.00 96.00 95 LYS A C 1
ATOM 743 O O . LYS A 1 95 ? 10.452 -6.090 -15.266 1.00 96.00 95 LYS A O 1
ATOM 748 N N . GLU A 1 96 ? 12.394 -5.628 -14.222 1.00 95.31 96 GLU A N 1
ATOM 749 C CA . GLU A 1 96 ? 12.687 -6.987 -13.752 1.00 95.31 96 GLU A CA 1
ATOM 750 C C . GLU A 1 96 ? 12.381 -7.168 -12.256 1.00 95.31 96 GLU A C 1
ATOM 752 O O . GLU A 1 96 ? 12.511 -8.259 -11.714 1.00 95.31 96 GLU A O 1
ATOM 757 N N . SER A 1 97 ? 11.946 -6.110 -11.559 1.00 95.31 97 SER A N 1
ATOM 758 C CA . SER A 1 97 ? 11.621 -6.180 -10.132 1.00 95.31 97 SER A CA 1
ATOM 759 C C . SER A 1 97 ? 10.219 -6.749 -9.886 1.00 95.31 97 SER A C 1
ATOM 761 O O . SER A 1 97 ? 9.200 -6.038 -9.880 1.00 95.31 97 SER A O 1
ATOM 763 N N . TYR A 1 98 ? 10.171 -8.063 -9.678 1.00 97.19 98 TYR A N 1
ATOM 764 C CA . TYR A 1 98 ? 8.955 -8.795 -9.334 1.00 97.19 98 TYR A CA 1
ATOM 765 C C . TYR A 1 98 ? 8.387 -8.335 -7.990 1.00 97.19 98 TYR A C 1
ATOM 767 O O . TYR A 1 98 ? 9.122 -7.953 -7.084 1.00 97.19 98 TYR A O 1
ATOM 775 N N . LEU A 1 99 ? 7.057 -8.330 -7.880 1.00 97.19 99 LEU A N 1
ATOM 776 C CA . LEU A 1 99 ? 6.368 -8.175 -6.602 1.00 97.19 99 LEU A CA 1
ATOM 777 C C . LEU A 1 99 ? 6.226 -9.551 -5.958 1.00 97.19 99 LEU A C 1
ATOM 779 O O . LEU A 1 99 ? 5.379 -10.325 -6.391 1.00 97.19 99 LEU A O 1
ATOM 783 N N . VAL A 1 100 ? 7.047 -9.855 -4.961 1.00 96.44 100 VAL A N 1
ATOM 784 C CA . VAL A 1 100 ? 7.129 -11.184 -4.328 1.00 96.44 100 VAL A CA 1
ATOM 785 C C . VAL A 1 100 ? 6.954 -11.070 -2.816 1.00 96.44 100 VAL A C 1
ATOM 787 O O . VAL A 1 100 ? 7.104 -9.968 -2.289 1.00 96.44 100 VAL A O 1
ATOM 790 N N . PRO A 1 101 ? 6.636 -12.153 -2.087 1.00 93.94 101 PRO A N 1
ATOM 791 C CA . PRO A 1 101 ? 6.600 -12.104 -0.632 1.00 93.94 101 PRO A CA 1
ATOM 792 C C . PRO A 1 101 ? 7.941 -11.628 -0.070 1.00 93.94 101 PRO A C 1
ATOM 794 O O . PRO A 1 101 ? 9.008 -12.051 -0.521 1.00 93.94 101 PRO A O 1
ATOM 797 N N . SER A 1 102 ? 7.881 -10.720 0.899 1.00 88.12 102 SER A N 1
ATOM 798 C CA . SER A 1 102 ? 9.059 -10.291 1.649 1.00 88.12 102 SER A CA 1
ATOM 799 C C . SER A 1 102 ? 9.664 -11.487 2.387 1.00 88.12 102 SER A C 1
ATOM 801 O O . SER A 1 102 ? 8.941 -12.347 2.883 1.00 88.12 102 SER A O 1
ATOM 803 N N . GLN A 1 103 ? 10.992 -11.527 2.511 1.00 78.81 103 GLN A N 1
ATOM 804 C CA . GLN A 1 103 ? 11.687 -12.559 3.299 1.00 78.81 103 GLN A CA 1
ATOM 805 C C . GLN A 1 103 ? 11.482 -12.398 4.815 1.00 78.81 103 GLN A C 1
ATOM 807 O O . GLN A 1 103 ? 12.034 -13.160 5.604 1.00 78.81 103 GLN A O 1
ATOM 812 N N . ARG A 1 104 ? 10.731 -11.381 5.246 1.00 67.62 104 ARG A N 1
ATOM 813 C CA . ARG A 1 104 ? 10.467 -11.126 6.658 1.00 67.62 104 ARG A CA 1
ATOM 814 C C . ARG A 1 104 ? 9.288 -11.952 7.138 1.00 67.62 104 ARG A C 1
ATOM 816 O O . ARG A 1 104 ? 8.172 -11.794 6.653 1.00 67.62 104 ARG A O 1
ATOM 823 N N . SER A 1 105 ? 9.551 -12.776 8.141 1.00 54.00 105 SER A N 1
ATOM 824 C CA . SER A 1 105 ? 8.523 -13.413 8.951 1.00 54.00 105 SER A CA 1
ATOM 825 C C . SER A 1 105 ? 7.920 -12.360 9.880 1.00 54.00 105 SER A C 1
ATOM 827 O O . SER A 1 105 ? 8.632 -11.764 10.686 1.00 54.00 105 SER A O 1
ATOM 829 N N . PHE A 1 106 ? 6.622 -12.110 9.745 1.00 53.03 106 PHE A N 1
ATOM 830 C CA . PHE A 1 106 ? 5.842 -11.368 10.729 1.00 53.03 106 PHE A CA 1
ATOM 831 C C . PHE A 1 106 ? 5.288 -12.425 11.684 1.00 53.03 106 PHE A C 1
ATOM 833 O O . PHE A 1 106 ? 4.480 -13.251 11.256 1.00 53.03 106 PHE A O 1
ATOM 840 N N . VAL A 1 107 ? 5.836 -12.477 12.900 1.00 46.72 107 VAL A N 1
ATOM 841 C CA . VAL A 1 107 ? 5.388 -13.379 13.974 1.00 46.72 107 VAL A CA 1
ATOM 842 C C . VAL A 1 107 ? 4.281 -12.698 14.758 1.00 46.72 107 VAL A C 1
ATOM 844 O O . VAL A 1 107 ? 4.448 -11.486 15.020 1.00 46.72 107 VAL A O 1
#

InterPro domains:
  IPR044917 DNA-directed primase/polymerase protein [PTHR31399] (26-66)

pLDDT: mean 81.84, std 15.98, range [46.25, 97.88]

Radius of gyration: 14.15 Å; chains: 1; bounding box: 36×26×38 Å